Protein 5FD9 (pdb70)

B-factor: mean 39.71, std 16.54, range [18.09, 114.27]

Foldseek 3Di:
DLVVLLVVLVVLLVVLVVVLVVLVVLLVVLCVQLVVCVVVVNNPVSVVSVVVSVVSVVVSVVSVVVSVVSVVVNVVSVVVVVVVVVVVVVVVVVVVVVCVVVVDPDDPPVVVVVVVVCVVCVVPD

Nearest PDB structures (foldseek):
  5t8l-assembly1_A  TM=9.980E-01  e=1.387E-14  Saccharomyces cerevisiae S288C
  5t8n-assembly1_A  TM=1.002E+00  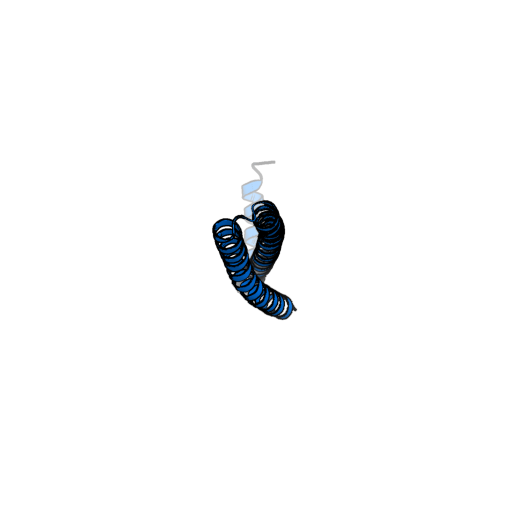e=1.663E-14  Saccharomyces cerevisiae S288C
  6zvt-assembly1_A  TM=7.098E-01  e=1.895E-02  Nostoc punctiforme
  4whe-assembly1_A  TM=7.954E-01  e=2.129E-01  Escherichia coli K-12
  9eon-assembly1_A  TM=5.350E-01  e=4.418E-02  Synechocystis sp. PCC 6803

Radius of gyration: 32.74 Å; Cα contacts (8 Å, |Δi|>4): 50; chains: 1; bounding box: 93×49×41 Å

GO terms:
  GO:0005737 cytoplasm (C, IDA)
  GO:0005829 cytosol (C, IDA)
  GO:0005886 plasma membrane (C, IDA)
  GO:0000815 ESCRT III complex (C, IDA)
  GO:0061709 reticulophagy (P, IDA)
  GO:0045324 late endosome to vacuole transport (P, IMP)
  GO:1904669 ATP export (P, IMP)
  GO:0070676 intralumenal vesicle formation (P, IMP)
  GO:0007031 peroxisome organization (P, IMP)
  GO:0005515 protein binding (F, IPI)
  GO:0005635 nuclear envelope (C, EXP)
  GO:0010008 endosome membrane (C, EXP)
  GO:0042802 identical protein binding (F, IPI)
  GO:0043162 ubiquitin-dependent protein catabolic process via the multivesicular body sorting pathway (P, IDA)

Secondary structure (DSSP, 8-state):
-HHHHHHHHHHHHHHHHHHHHHHHHHHHHHHHHHHHHHHHT-HHHHHHHHHHHHHHHHHHHHHHHHHHHHHHHHHHHHHHHHHHHHHHHHHHHHHHHHHHHT---SS--HHHHHHHHHHHHTTT-

Sequence (125 aa):
SPTKAIVRLREHINLLSKKQSHLRTQITNQENEARIFLTKGNKVMAKNALKKKKTIEQLLSKVEGTMESMEQQLFSIESANLNLETMRAMQEGAKAMKTIHSGLDIDKVDETMDEIREQVELGDE

Solvent-accessible surface area: 10456 Å² total; per-residue (Å²): 98,73,94,111,39,19,68,127,30,125,118,101,19,93,93,22,40,135,100,43,72,107,14,130,77,60,18,66,80,20,45,62,70,4,135,106,28,85,120,140,54,53,143,106,76,4,131,62,7,84,122,121,44,132,86,12,76,98,94,13,70,146,14,53,31,55,27,108,67,43,95,116,92,16,143,59,32,69,50,62,56,117,91,70,113,74,96,155,54,119,116,130,32,61,133,50,101,145,93,116,139,72,51,120,134,134,108,118,81,90,101,55,91,75,103,91,120,116,114,115,108,142,74,122,206

Structure (mmCIF, N/CA/C/O backbone):
data_5FD9
#
_entry.id   5FD9
#
_cell.length_a   29.901
_cell.length_b   46.201
_cell.length_c   44.601
_cell.angle_alpha   90.000
_cell.angle_beta   98.500
_cell.angle_gamma   90.000
#
_symmetry.space_group_name_H-M   'P 1 21 1'
#
loop_
_entity.id
_entity.type
_entity.pdbx_description
1 polymer 'Vacuolar-sorting protein SNF7'
2 water water
#
loop_
_atom_site.group_PDB
_atom_site.id
_atom_site.type_symbol
_atom_site.label_atom_id
_atom_site.label_alt_id
_atom_site.label_comp_id
_atom_site.label_asym_id
_atom_site.label_entity_id
_atom_site.label_seq_id
_atom_site.pdbx_PDB_ins_code
_atom_site.Cartn_x
_atom_site.Cartn_y
_atom_site.Cartn_z
_atom_site.occupancy
_atom_site.B_iso_or_equiv
_atom_site.auth_seq_id
_atom_site.auth_comp_id
_atom_site.auth_asym_id
_atom_site.auth_atom_id
_atom_site.pdbx_PDB_model_num
ATOM 1 N N . SER A 1 7 ? -11.457 6.013 -22.550 1.00 55.45 18 SER A N 1
ATOM 2 C CA . SER A 1 7 ? -12.622 5.834 -21.700 1.00 56.03 18 SER A CA 1
ATOM 3 C C . SER A 1 7 ? -12.252 6.015 -20.235 1.00 55.11 18 SER A C 1
ATOM 4 O O . SER A 1 7 ? -11.094 5.829 -19.851 1.00 53.95 18 SER A O 1
ATOM 7 N N . PRO A 1 8 ? -13.236 6.405 -19.412 1.00 51.95 19 PRO A N 1
ATOM 8 C CA . PRO A 1 8 ? -13.013 6.453 -17.966 1.00 44.73 19 PRO A CA 1
ATOM 9 C C . PRO A 1 8 ? -12.599 5.095 -17.408 1.00 46.04 19 PRO A C 1
ATOM 10 O O . PRO A 1 8 ? -11.741 5.053 -16.535 1.00 37.31 19 PRO A O 1
ATOM 14 N N . THR A 1 9 ? -13.186 4.005 -17.904 1.00 43.75 20 THR A N 1
ATOM 15 C CA . THR A 1 9 ? -12.843 2.677 -17.393 1.00 42.76 20 THR A CA 1
ATOM 16 C C . THR A 1 9 ? -11.362 2.377 -17.627 1.00 43.39 20 THR A C 1
ATOM 17 O O . THR A 1 9 ? -10.679 1.835 -16.752 1.00 41.30 20 THR A O 1
ATOM 21 N N . LYS A 1 10 ? -10.875 2.753 -18.808 1.00 38.10 21 LYS A N 1
ATOM 22 C CA . LYS A 1 10 ? -9.477 2.567 -19.186 1.00 38.29 21 LYS A CA 1
ATOM 23 C C . LYS A 1 10 ? -8.529 3.299 -18.243 1.00 37.02 21 LYS A C 1
ATOM 24 O O . LYS A 1 10 ? -7.539 2.734 -17.785 1.00 39.07 21 LYS A O 1
ATOM 30 N N . ALA A 1 11 ? -8.822 4.566 -17.973 1.00 35.80 22 ALA A N 1
ATOM 31 C CA . ALA A 1 11 ? -8.002 5.351 -17.064 1.00 30.81 22 ALA A CA 1
ATOM 32 C C . ALA A 1 11 ? -8.000 4.712 -15.681 1.00 31.38 22 ALA A C 1
ATOM 33 O O . ALA A 1 11 ? -6.966 4.635 -15.007 1.00 31.30 22 ALA A O 1
ATOM 35 N N . ILE A 1 12 ? -9.165 4.240 -15.255 1.00 28.82 23 ILE A N 1
ATOM 36 C CA . ILE A 1 12 ? -9.303 3.662 -13.926 1.00 31.43 23 ILE A CA 1
ATOM 37 C C . ILE A 1 12 ? -8.478 2.383 -13.766 1.00 34.80 23 ILE A C 1
ATOM 38 O O . ILE A 1 12 ? -7.751 2.238 -12.782 1.00 34.40 23 ILE A O 1
ATOM 43 N N . VAL A 1 13 ? -8.565 1.467 -14.731 1.00 37.92 24 VAL A N 1
ATOM 44 C CA . VAL A 1 13 ? -7.801 0.221 -14.634 1.00 39.33 24 VAL A CA 1
ATOM 45 C C . VAL A 1 13 ? -6.285 0.481 -14.681 1.00 37.30 24 VAL A C 1
ATOM 46 O O . VAL A 1 13 ? -5.521 -0.160 -13.962 1.00 35.78 24 VAL A O 1
ATOM 50 N N . ARG A 1 14 ? -5.855 1.443 -15.494 1.00 31.62 25 ARG A N 1
ATOM 51 C CA . ARG A 1 14 ? -4.440 1.815 -15.567 1.00 32.68 25 ARG A CA 1
ATOM 52 C C . ARG A 1 14 ? -3.913 2.424 -14.276 1.00 33.18 25 ARG A C 1
ATO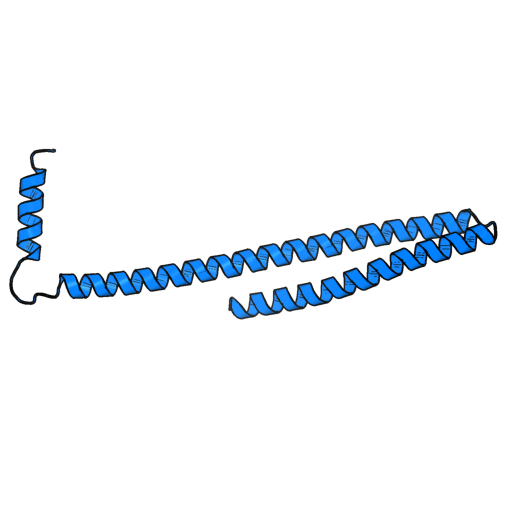M 53 O O . ARG A 1 14 ? -2.789 2.125 -13.860 1.00 30.83 25 ARG A O 1
ATOM 61 N N . LEU A 1 15 ? -4.705 3.296 -13.654 1.00 26.51 26 LEU A N 1
ATOM 62 C CA . LEU A 1 15 ? -4.314 3.888 -12.378 1.00 30.44 26 LEU A CA 1
ATOM 63 C C . LEU A 1 15 ? -4.146 2.802 -11.318 1.00 26.13 26 LEU A C 1
ATOM 64 O O . LEU A 1 15 ? -3.179 2.819 -10.546 1.00 26.01 26 LEU A O 1
ATOM 69 N N . ARG A 1 16 ? -5.066 1.841 -11.292 1.00 29.54 27 ARG A N 1
ATOM 70 C CA . ARG A 1 16 ? -4.995 0.747 -10.318 1.00 30.68 27 ARG A CA 1
ATOM 71 C C . ARG A 1 16 ? -3.762 -0.118 -10.544 1.00 35.74 27 ARG A C 1
ATOM 72 O O . ARG A 1 16 ? -3.087 -0.501 -9.589 1.00 32.51 27 ARG A O 1
ATOM 80 N N . GLU A 1 17 ? -3.487 -0.432 -11.809 1.00 33.66 28 GLU A N 1
ATOM 81 C CA . GLU A 1 17 ? -2.285 -1.178 -12.193 1.00 39.45 28 GLU A CA 1
ATOM 82 C C . GLU A 1 17 ? -1.010 -0.464 -11.751 1.00 32.30 28 GLU A C 1
ATOM 83 O O . GLU A 1 17 ? -0.101 -1.085 -11.191 1.00 32.05 28 GLU A O 1
ATOM 89 N N . HIS A 1 18 ? -0.941 0.844 -11.997 1.00 26.61 29 HIS A N 1
ATOM 90 C CA . HIS A 1 18 ? 0.221 1.629 -11.569 1.00 25.21 29 HIS A CA 1
ATOM 91 C C . HIS A 1 18 ? 0.383 1.637 -10.059 1.00 27.70 29 HIS A C 1
ATOM 92 O O . HIS A 1 18 ? 1.500 1.453 -9.556 1.00 27.24 29 HIS A O 1
ATOM 99 N N . ILE A 1 19 ? -0.717 1.856 -9.339 1.00 23.44 30 ILE A N 1
ATOM 100 C CA . ILE A 1 19 ? -0.677 1.853 -7.875 1.00 24.81 30 ILE A CA 1
ATOM 101 C C . ILE A 1 19 ? -0.222 0.500 -7.334 1.00 30.08 30 ILE A C 1
ATOM 102 O O . ILE A 1 19 ? 0.570 0.444 -6.381 1.00 29.25 30 ILE A O 1
ATOM 107 N N . ASN A 1 20 ? -0.695 -0.587 -7.939 1.00 32.01 31 ASN A N 1
ATOM 108 C CA . ASN A 1 20 ? -0.317 -1.937 -7.511 1.00 31.25 31 ASN A CA 1
ATOM 109 C C . ASN A 1 20 ? 1.200 -2.122 -7.595 1.00 36.57 31 ASN A C 1
ATOM 110 O O . ASN A 1 20 ? 1.832 -2.627 -6.653 1.00 35.72 31 ASN A O 1
ATOM 115 N N . LEU A 1 21 ? 1.786 -1.691 -8.709 1.00 27.51 32 LEU A N 1
ATOM 116 C CA . LEU A 1 21 ? 3.230 -1.804 -8.905 1.00 32.26 32 LEU A CA 1
ATOM 117 C C . LEU A 1 21 ? 3.983 -0.949 -7.899 1.00 30.31 32 LEU A C 1
ATOM 118 O O . LEU A 1 21 ? 5.005 -1.366 -7.353 1.00 28.30 32 LEU A O 1
ATOM 123 N N . LEU A 1 22 ? 3.484 0.255 -7.652 1.00 26.13 33 LEU A N 1
ATOM 124 C CA . LEU A 1 22 ? 4.141 1.145 -6.702 1.00 26.90 33 LEU A CA 1
ATOM 125 C C . LEU A 1 22 ? 4.103 0.572 -5.292 1.00 24.46 33 LEU A C 1
ATOM 126 O O . LEU A 1 22 ? 5.042 0.782 -4.509 1.00 23.17 33 LEU A O 1
ATOM 131 N N . SER A 1 23 ? 3.041 -0.162 -4.965 1.00 22.91 34 SER A N 1
ATOM 132 C CA . SER A 1 23 ? 2.967 -0.818 -3.659 1.00 26.67 34 SER A CA 1
ATOM 133 C C . SER A 1 23 ? 4.034 -1.904 -3.555 1.00 32.68 34 SER A C 1
ATOM 134 O O . SER A 1 23 ? 4.584 -2.134 -2.475 1.00 30.33 34 SER A O 1
ATOM 137 N N . LYS A 1 24 ? 4.344 -2.567 -4.667 1.00 27.92 35 LYS A N 1
ATOM 138 C CA . LYS A 1 24 ? 5.445 -3.538 -4.647 1.00 30.00 35 LYS A CA 1
ATOM 139 C C . LYS A 1 24 ? 6.809 -2.841 -4.482 1.00 32.54 35 LYS A C 1
ATOM 140 O O . LYS A 1 24 ? 7.699 -3.344 -3.780 1.00 31.11 35 LYS A O 1
ATOM 146 N N . LYS A 1 25 ? 6.973 -1.689 -5.127 1.00 26.59 36 LYS A N 1
ATOM 147 C CA . LYS A 1 25 ? 8.203 -0.914 -4.971 1.00 25.52 36 LYS A CA 1
ATOM 148 C C . LYS A 1 25 ? 8.362 -0.461 -3.520 1.00 27.51 36 LYS A C 1
ATOM 149 O O . LYS A 1 25 ? 9.465 -0.491 -2.977 1.00 25.05 36 LYS A O 1
ATOM 155 N N . GLN A 1 26 ? 7.255 -0.047 -2.904 1.00 23.62 37 GLN A N 1
ATOM 156 C CA . GLN A 1 26 ? 7.198 0.295 -1.476 1.00 23.84 37 GLN A CA 1
ATOM 157 C C . GLN A 1 26 ? 7.744 -0.828 -0.592 1.00 28.26 37 GLN A C 1
ATOM 158 O O . GLN A 1 26 ? 8.619 -0.598 0.248 1.00 27.20 37 GLN A O 1
ATOM 164 N N . SER A 1 27 ? 7.234 -2.041 -0.790 1.00 28.23 38 SER A N 1
ATOM 165 C CA . SER A 1 27 ? 7.694 -3.209 -0.041 1.00 29.19 38 SER A CA 1
ATOM 166 C C . SER A 1 27 ? 9.177 -3.475 -0.257 1.00 30.65 38 SER A C 1
ATOM 167 O O . SER A 1 27 ? 9.911 -3.784 0.690 1.00 29.03 38 SER A O 1
ATOM 170 N N . HIS A 1 28 ? 9.625 -3.354 -1.500 1.00 26.02 39 HIS A N 1
ATOM 171 C CA . HIS A 1 28 ? 11.036 -3.562 -1.809 1.00 29.50 39 HIS A CA 1
ATOM 172 C C . HIS A 1 28 ? 11.923 -2.546 -1.087 1.00 27.66 39 HIS A C 1
ATOM 173 O O . HIS A 1 28 ? 12.963 -2.909 -0.508 1.00 28.36 39 HIS A O 1
ATOM 180 N N . LEU A 1 29 ? 11.516 -1.277 -1.098 1.00 23.86 40 LEU A N 1
ATOM 181 C CA . LEU A 1 29 ? 12.329 -0.231 -0.486 1.00 22.30 40 LEU A CA 1
ATOM 182 C C . LEU A 1 29 ? 12.392 -0.412 1.027 1.00 25.23 40 LEU A C 1
ATOM 183 O O . LEU A 1 29 ? 13.435 -0.155 1.638 1.00 24.68 40 LEU A O 1
ATOM 188 N N . ARG A 1 30 ? 11.287 -0.834 1.641 1.00 21.97 41 ARG A N 1
ATOM 189 C CA . ARG A 1 30 ? 11.294 -1.067 3.091 1.00 22.43 41 ARG A CA 1
ATOM 190 C C . ARG A 1 30 ? 12.304 -2.159 3.419 1.00 28.12 41 ARG A C 1
ATOM 191 O O . ARG A 1 30 ? 13.039 -2.071 4.416 1.00 26.92 41 ARG A O 1
ATOM 199 N N . THR A 1 31 ? 12.354 -3.185 2.576 1.00 25.28 42 THR A N 1
ATOM 200 C CA . THR A 1 31 ? 13.324 -4.260 2.762 1.00 27.24 42 THR A CA 1
ATOM 201 C C . THR A 1 31 ? 14.755 -3.709 2.653 1.00 22.92 42 THR A C 1
ATOM 202 O O . THR A 1 31 ? 15.635 -4.060 3.458 1.00 24.47 42 THR A O 1
ATOM 206 N N . GLN A 1 32 ? 14.987 -2.837 1.673 1.00 25.64 43 GLN A N 1
ATOM 207 C CA . GLN A 1 32 ? 16.322 -2.267 1.473 1.00 24.26 43 GLN A CA 1
ATOM 208 C C . GLN A 1 32 ? 16.726 -1.381 2.643 1.00 21.87 43 GLN A C 1
ATOM 209 O O . GLN A 1 32 ? 17.904 -1.308 3.020 1.00 23.66 43 GLN A O 1
ATOM 215 N N . ILE A 1 33 ? 15.752 -0.704 3.236 1.00 20.01 44 ILE A N 1
ATOM 216 C CA . ILE A 1 33 ? 16.040 0.117 4.418 1.00 21.47 44 ILE A CA 1
ATOM 217 C C . ILE A 1 33 ? 16.514 -0.759 5.582 1.00 21.06 44 ILE A C 1
ATOM 218 O O . ILE A 1 33 ? 17.511 -0.438 6.238 1.00 23.29 44 ILE A O 1
ATOM 223 N N . THR A 1 34 ? 15.827 -1.871 5.821 1.00 22.29 45 THR A N 1
ATOM 224 C CA . THR A 1 34 ? 16.246 -2.810 6.863 1.00 22.04 45 THR A CA 1
ATOM 225 C C . THR A 1 34 ? 17.630 -3.367 6.540 1.00 22.73 45 THR A C 1
ATOM 226 O O . THR A 1 34 ? 18.484 -3.509 7.427 1.00 24.00 45 THR A O 1
ATOM 230 N N . ASN A 1 35 ? 17.878 -3.653 5.262 1.00 22.51 46 ASN A N 1
ATOM 231 C CA . ASN A 1 35 ? 19.194 -4.162 4.852 1.00 23.42 46 ASN A CA 1
ATOM 232 C C . ASN A 1 35 ? 20.343 -3.199 5.159 1.00 23.41 46 ASN A C 1
ATOM 233 O O . ASN A 1 35 ? 21.428 -3.633 5.545 1.00 23.15 46 ASN A O 1
ATOM 238 N N . GLN A 1 36 ? 20.106 -1.901 4.985 1.00 23.28 47 GLN A N 1
ATOM 239 C CA . GLN A 1 36 ? 21.114 -0.892 5.290 1.00 22.00 47 GLN A CA 1
ATOM 240 C C . GLN A 1 36 ? 21.385 -0.832 6.792 1.00 18.09 47 GLN A C 1
ATOM 241 O O . GLN A 1 36 ? 22.543 -0.733 7.204 1.00 21.79 47 GLN A O 1
ATOM 247 N N . GLU A 1 37 ? 20.324 -0.845 7.592 1.00 19.57 48 GLU A N 1
ATOM 248 C CA . GLU A 1 37 ? 20.458 -0.923 9.054 1.00 21.38 48 GLU A CA 1
ATOM 249 C C . GLU A 1 37 ? 21.335 -2.113 9.432 1.00 22.16 48 GLU A C 1
ATOM 250 O O . GLU A 1 37 ? 22.265 -1.978 10.243 1.00 23.15 48 GLU A O 1
ATOM 256 N N . ASN A 1 38 ? 21.025 -3.280 8.862 1.00 21.78 49 ASN A N 1
ATOM 257 C CA . ASN A 1 38 ? 21.781 -4.509 9.117 1.00 21.05 49 ASN A CA 1
ATOM 258 C C . ASN A 1 38 ? 23.257 -4.356 8.773 1.00 21.44 49 ASN A C 1
ATOM 259 O O . ASN A 1 38 ? 24.126 -4.779 9.530 1.00 22.96 49 ASN A O 1
ATOM 264 N N . GLU A 1 39 ? 23.543 -3.732 7.635 1.00 20.56 50 GLU A N 1
ATOM 265 C CA . GLU A 1 39 ? 24.911 -3.551 7.204 1.00 23.69 50 GLU A CA 1
ATOM 266 C C . GLU A 1 39 ? 25.649 -2.621 8.157 1.00 25.13 50 GLU A C 1
ATOM 267 O O . GLU A 1 39 ? 26.821 -2.846 8.501 1.00 24.70 50 GLU A O 1
ATOM 273 N N . ALA A 1 40 ? 24.946 -1.602 8.622 1.00 21.62 51 ALA A N 1
ATOM 274 C CA . ALA A 1 40 ? 25.528 -0.655 9.571 1.00 22.84 51 ALA A CA 1
ATOM 275 C C . ALA A 1 40 ? 25.906 -1.332 10.885 1.00 25.15 51 ALA A C 1
ATOM 276 O O . ALA A 1 40 ? 26.999 -1.093 11.402 1.00 26.77 51 ALA A O 1
ATOM 278 N N . ARG A 1 41 ? 25.012 -2.165 11.423 1.00 22.91 52 ARG A N 1
ATOM 279 C CA . ARG A 1 41 ? 25.283 -2.875 12.683 1.00 21.13 52 ARG A CA 1
ATOM 280 C C . ARG A 1 41 ? 26.518 -3.750 12.548 1.00 25.32 52 ARG A C 1
ATOM 281 O O . ARG A 1 41 ? 27.357 -3.791 13.436 1.00 26.43 52 ARG A O 1
ATOM 289 N N . ILE A 1 42 ? 26.629 -4.451 11.424 1.00 24.85 53 ILE A N 1
ATOM 290 C CA . ILE A 1 42 ? 27.763 -5.338 11.209 1.00 26.48 53 ILE A CA 1
ATOM 291 C C . ILE A 1 42 ? 29.062 -4.537 11.136 1.00 27.74 53 ILE A C 1
ATOM 292 O O . ILE A 1 42 ? 30.072 -4.917 11.754 1.00 25.05 53 ILE A O 1
ATOM 297 N N . PHE A 1 43 ? 29.038 -3.418 10.412 1.00 26.28 54 PHE A N 1
ATOM 298 C CA . PHE A 1 43 ? 30.222 -2.562 10.343 1.00 27.74 54 PHE A CA 1
ATOM 299 C C . PHE A 1 43 ? 30.640 -2.078 11.736 1.00 30.92 54 PHE A C 1
ATOM 300 O O . PHE A 1 43 ? 31.820 -2.054 12.053 1.00 28.20 54 PHE A O 1
ATOM 308 N N . LEU A 1 44 ? 29.680 -1.713 12.578 1.00 27.31 55 LEU A N 1
ATOM 309 C CA . LEU A 1 44 ? 30.025 -1.276 13.931 1.00 25.03 55 LEU A CA 1
ATOM 310 C C . LEU A 1 44 ? 30.654 -2.386 14.743 1.00 27.96 55 LEU A C 1
ATOM 311 O O . LEU A 1 44 ? 31.582 -2.138 15.515 1.00 27.90 55 LEU A O 1
ATOM 316 N N . THR A 1 45 ? 30.174 -3.614 14.572 1.00 26.21 56 THR A N 1
ATOM 317 C CA . THR A 1 45 ? 30.765 -4.728 15.305 1.00 27.70 56 THR A CA 1
ATOM 318 C C . THR A 1 45 ? 32.183 -5.022 14.801 1.00 28.80 56 THR A C 1
ATOM 319 O O . THR A 1 45 ? 32.970 -5.659 15.504 1.00 32.15 56 THR A O 1
ATOM 323 N N . LYS A 1 46 ? 32.504 -4.533 13.605 1.00 29.65 57 LYS A N 1
ATOM 324 C CA . LYS A 1 46 ? 33.854 -4.629 13.050 1.00 32.57 57 LYS A CA 1
ATOM 325 C C . LYS A 1 46 ? 34.732 -3.459 13.482 1.00 40.09 57 LYS A C 1
ATOM 326 O O . LYS A 1 46 ? 35.943 -3.471 13.261 1.00 44.34 57 LYS A O 1
ATOM 332 N N . GLY A 1 47 ? 34.118 -2.450 14.089 1.00 35.05 58 GLY A N 1
ATOM 333 C CA . GLY A 1 47 ? 34.827 -1.256 14.505 1.00 35.15 58 GLY A CA 1
ATOM 334 C C . GLY A 1 47 ? 35.025 -0.234 13.404 1.00 35.02 58 GLY A C 1
ATOM 335 O O . GLY A 1 47 ? 35.926 0.609 13.483 1.00 39.12 58 GLY A O 1
ATOM 336 N N . ASN A 1 48 ? 34.183 -0.299 12.379 1.00 29.54 59 ASN A N 1
ATOM 337 C CA . ASN A 1 48 ? 34.296 0.613 11.251 1.00 35.36 59 ASN A CA 1
ATOM 338 C C . ASN A 1 48 ? 33.138 1.603 11.249 1.00 34.68 59 ASN A C 1
ATOM 339 O O . ASN A 1 48 ? 32.143 1.410 10.538 1.00 33.50 59 ASN A O 1
ATOM 344 N N . LYS A 1 49 ? 33.273 2.663 12.039 1.00 29.70 60 LYS A N 1
ATOM 345 C CA . LYS A 1 49 ? 32.219 3.657 12.186 1.00 26.92 60 LYS A CA 1
ATOM 346 C C . LYS A 1 49 ? 32.007 4.436 10.896 1.00 26.89 60 LYS A C 1
ATOM 347 O O . LYS A 1 49 ? 30.902 4.903 10.622 1.00 27.87 60 LYS A O 1
ATOM 353 N N . VAL A 1 50 ? 33.057 4.576 10.091 1.00 29.64 61 VAL A N 1
ATOM 354 C CA . VAL A 1 50 ? 32.932 5.303 8.835 1.00 28.74 61 VAL A CA 1
ATOM 355 C C . VAL A 1 50 ? 31.969 4.589 7.904 1.00 31.68 61 VAL A C 1
ATOM 356 O O . VAL A 1 50 ? 31.047 5.199 7.366 1.00 30.46 61 VAL A O 1
ATOM 360 N N . MET A 1 51 ? 32.168 3.287 7.734 1.00 31.09 62 MET A N 1
ATOM 361 C CA . MET A 1 51 ? 31.315 2.528 6.837 1.00 27.80 62 MET A CA 1
ATOM 362 C C . MET A 1 51 ? 29.910 2.341 7.393 1.00 24.60 62 MET A C 1
ATOM 363 O O . MET A 1 51 ? 28.964 2.247 6.622 1.00 25.08 62 MET A O 1
ATOM 368 N N . ALA A 1 52 ? 29.774 2.293 8.717 1.00 25.70 63 ALA A N 1
ATOM 369 C CA . ALA A 1 52 ? 28.450 2.285 9.345 1.00 21.47 63 ALA A CA 1
ATOM 370 C C . ALA A 1 52 ? 27.693 3.574 9.019 1.00 24.89 63 ALA A C 1
ATOM 371 O O . ALA A 1 52 ? 26.524 3.520 8.620 1.00 24.22 63 ALA A O 1
ATOM 373 N N . LYS A 1 53 ? 28.352 4.724 9.171 1.00 24.49 64 LYS A N 1
ATOM 374 C CA . LYS A 1 53 ? 27.730 6.002 8.823 1.00 25.62 64 LYS A CA 1
ATOM 375 C C . LYS A 1 53 ? 27.343 6.024 7.345 1.00 22.78 64 LYS A C 1
ATOM 376 O O . LYS A 1 53 ? 26.238 6.456 6.982 1.00 26.61 64 LYS A O 1
ATOM 382 N N . ASN A 1 54 ? 28.237 5.531 6.493 1.00 25.48 65 ASN A N 1
ATOM 383 C CA . ASN A 1 54 ? 27.941 5.479 5.062 1.00 25.03 65 ASN A CA 1
ATOM 384 C C . ASN A 1 54 ? 26.713 4.604 4.745 1.00 27.40 65 ASN A C 1
ATOM 385 O O . ASN A 1 54 ? 25.907 4.943 3.882 1.00 27.25 65 ASN A O 1
ATOM 390 N N . ALA A 1 55 ? 26.553 3.491 5.450 1.00 24.19 66 ALA A N 1
ATOM 391 C CA . ALA A 1 55 ? 25.365 2.673 5.253 1.00 24.75 66 ALA A CA 1
ATOM 392 C C . ALA A 1 55 ? 24.114 3.422 5.692 1.00 23.36 66 ALA A C 1
ATOM 393 O O . ALA A 1 55 ? 23.055 3.257 5.079 1.00 22.41 66 ALA A O 1
ATOM 395 N N . LEU A 1 56 ? 24.201 4.216 6.759 1.00 22.71 67 LEU A N 1
ATOM 396 C CA . LEU A 1 56 ? 23.015 4.929 7.254 1.00 19.92 67 LEU A CA 1
ATOM 397 C C . LEU A 1 56 ? 22.679 6.141 6.371 1.00 21.98 67 LEU A C 1
ATOM 398 O O . LEU A 1 56 ? 21.502 6.534 6.261 1.00 21.82 67 LEU A O 1
ATOM 403 N N . LYS A 1 57 ? 23.691 6.714 5.719 1.00 25.15 68 LYS A N 1
ATOM 404 C CA . LYS A 1 57 ? 23.458 7.781 4.735 1.00 24.49 68 LYS A CA 1
ATOM 405 C C . LYS A 1 57 ? 22.648 7.242 3.560 1.00 29.28 68 LYS A C 1
ATOM 406 O O . LYS A 1 57 ? 21.710 7.893 3.081 1.00 28.43 68 LYS A O 1
ATOM 412 N N . LYS A 1 58 ? 22.991 6.041 3.105 1.00 25.19 69 LYS A N 1
ATOM 413 C CA . LYS A 1 58 ? 22.225 5.392 2.037 1.00 26.94 69 LYS A CA 1
ATOM 414 C C . LYS A 1 58 ? 20.800 5.043 2.469 1.00 25.44 69 LYS A C 1
ATOM 415 O O . LYS A 1 58 ? 19.847 5.194 1.700 1.00 25.53 69 LYS A O 1
ATOM 421 N N . LYS A 1 59 ? 20.643 4.569 3.699 1.00 23.96 70 LYS A N 1
ATOM 422 C CA . LYS A 1 59 ? 19.312 4.329 4.270 1.00 20.40 70 LYS A CA 1
ATOM 423 C C . LYS A 1 59 ? 18.437 5.589 4.173 1.00 25.04 70 LYS A C 1
ATOM 424 O O . LYS A 1 59 ? 17.265 5.530 3.764 1.00 23.30 70 LYS A O 1
ATOM 430 N N . LYS A 1 60 ? 19.017 6.731 4.512 1.00 23.02 71 LYS A N 1
ATOM 431 C CA . LYS A 1 60 ? 18.325 8.023 4.439 1.00 23.03 71 LYS A CA 1
ATOM 432 C C . LYS A 1 60 ? 17.860 8.346 3.018 1.00 26.56 71 LYS A C 1
ATOM 433 O O . LYS A 1 60 ? 16.728 8.796 2.806 1.00 26.83 71 LYS A O 1
ATOM 439 N N . THR A 1 61 ? 18.726 8.090 2.041 1.00 24.05 72 THR A N 1
ATOM 440 C CA . THR A 1 61 ? 18.367 8.282 0.633 1.00 24.46 72 THR A CA 1
ATOM 441 C C . THR A 1 61 ? 17.219 7.368 0.225 1.00 25.61 72 THR A C 1
ATOM 442 O O . THR A 1 61 ? 16.289 7.786 -0.481 1.00 26.33 72 THR A O 1
ATOM 446 N N . ILE A 1 62 ? 17.260 6.123 0.676 1.00 24.66 73 ILE A N 1
ATOM 447 C CA . ILE A 1 62 ? 16.189 5.184 0.336 1.00 22.88 73 ILE A CA 1
ATOM 448 C C . ILE A 1 62 ? 14.873 5.614 0.976 1.00 21.51 73 ILE A C 1
ATOM 449 O O . ILE A 1 62 ? 13.808 5.520 0.350 1.00 23.97 73 ILE A O 1
ATOM 454 N N . GLU A 1 63 ? 14.939 6.132 2.199 1.00 21.28 74 GLU A N 1
ATOM 455 C CA . GLU A 1 63 ? 13.733 6.631 2.873 1.00 21.18 74 GLU A CA 1
ATOM 456 C C . GLU A 1 63 ? 13.125 7.806 2.117 1.00 25.21 74 GLU A C 1
ATOM 457 O O . GLU A 1 63 ? 11.888 7.934 2.016 1.00 25.00 74 GLU A O 1
ATOM 463 N N . GLN A 1 64 ? 13.982 8.662 1.572 1.00 24.45 75 GLN A N 1
ATOM 464 C CA . GLN A 1 64 ? 13.503 9.771 0.749 1.00 25.65 75 GLN A CA 1
ATOM 465 C C . GLN A 1 64 ? 12.742 9.253 -0.488 1.00 26.52 75 GLN A C 1
ATOM 466 O O . GLN A 1 64 ? 11.659 9.748 -0.829 1.00 28.12 75 GLN A O 1
ATOM 472 N N . LEU A 1 65 ? 13.302 8.241 -1.144 1.00 21.96 76 LEU A N 1
ATOM 473 C CA . LEU A 1 65 ? 12.645 7.640 -2.318 1.00 23.23 76 LEU A CA 1
ATOM 474 C C . LEU A 1 65 ? 11.329 6.928 -1.943 1.00 25.76 76 LEU A C 1
ATOM 475 O O . LEU A 1 65 ? 10.342 6.981 -2.712 1.00 27.58 76 LEU A O 1
ATOM 480 N N . LEU A 1 66 ? 11.297 6.280 -0.774 1.00 20.37 77 LEU A N 1
ATOM 481 C CA . LEU A 1 66 ? 10.088 5.630 -0.292 1.00 20.87 77 LEU A CA 1
ATOM 482 C C . LEU A 1 66 ? 8.987 6.675 -0.125 1.00 23.58 77 LEU A C 1
ATOM 483 O O . LEU A 1 66 ? 7.842 6.444 -0.506 1.00 26.50 77 LEU A O 1
ATOM 488 N N . SER A 1 67 ? 9.352 7.849 0.387 1.00 24.83 78 SER A N 1
ATOM 489 C CA . SER A 1 67 ? 8.370 8.920 0.587 1.00 27.70 78 SER A CA 1
ATOM 490 C C . SER A 1 67 ? 7.808 9.400 -0.761 1.00 25.80 78 SER A C 1
ATOM 491 O O . SER A 1 67 ? 6.612 9.704 -0.881 1.00 27.06 78 SER A O 1
ATOM 494 N N . LYS A 1 68 ? 8.663 9.451 -1.772 1.00 24.56 79 LYS A N 1
ATOM 495 C CA . LYS A 1 68 ? 8.221 9.876 -3.106 1.00 26.05 79 LYS A CA 1
ATOM 496 C C . LYS A 1 68 ? 7.313 8.843 -3.756 1.00 27.99 79 LYS A C 1
ATOM 497 O O . LYS A 1 68 ? 6.349 9.198 -4.454 1.00 27.64 79 LYS A O 1
ATOM 503 N N . VAL A 1 69 ? 7.602 7.566 -3.541 1.00 25.99 80 VAL A N 1
ATOM 504 C CA . VAL A 1 69 ? 6.707 6.506 -4.015 1.00 23.80 80 VAL A CA 1
ATOM 505 C C . VAL A 1 69 ? 5.343 6.640 -3.352 1.00 25.91 80 VAL A C 1
ATOM 506 O O . VAL A 1 69 ? 4.302 6.514 -4.013 1.00 24.94 80 VAL A O 1
ATOM 510 N N . GLU A 1 70 ? 5.337 6.904 -2.046 1.00 25.76 81 GLU A N 1
ATOM 511 C CA . GLU A 1 70 ? 4.078 7.042 -1.317 1.00 26.22 81 GLU A CA 1
ATOM 512 C C . GLU A 1 70 ? 3.267 8.246 -1.813 1.00 27.97 81 GLU A C 1
ATOM 513 O O . GLU A 1 70 ? 2.042 8.144 -1.994 1.00 28.24 81 GLU A O 1
ATOM 519 N N . GLY A 1 71 ? 3.948 9.351 -2.099 1.00 28.30 82 GLY A N 1
ATOM 520 C CA . GLY A 1 71 ? 3.287 10.524 -2.650 1.00 31.40 82 GLY A CA 1
ATOM 521 C C . GLY A 1 71 ? 2.711 10.285 -4.035 1.00 31.09 82 GLY A C 1
ATOM 522 O O . GLY A 1 71 ? 1.628 10.782 -4.354 1.00 27.07 82 GLY A O 1
ATOM 523 N N . THR A 1 72 ? 3.433 9.529 -4.859 1.00 25.66 83 THR A N 1
ATOM 524 C CA . THR A 1 72 ? 2.959 9.163 -6.197 1.00 25.45 83 THR A CA 1
ATOM 525 C C . THR A 1 72 ? 1.673 8.317 -6.125 1.00 27.16 83 THR A C 1
ATOM 526 O O . THR A 1 72 ? 0.704 8.520 -6.884 1.00 25.18 83 THR A O 1
ATOM 530 N N . MET A 1 73 ? 1.665 7.361 -5.208 1.00 22.94 84 MET A N 1
ATOM 531 C CA . MET A 1 73 ? 0.490 6.530 -4.993 1.00 22.64 84 MET A CA 1
ATOM 532 C C . MET A 1 73 ? -0.700 7.362 -4.544 1.00 27.07 84 MET A C 1
ATOM 533 O O . MET A 1 73 ? -1.812 7.183 -5.055 1.00 26.99 84 MET A O 1
ATOM 538 N N . GLU A 1 74 ? -0.466 8.277 -3.602 1.00 25.18 85 GLU A N 1
ATOM 539 C CA . GLU A 1 74 ? -1.541 9.129 -3.090 1.00 31.40 85 GLU A CA 1
ATOM 540 C C . GLU A 1 74 ? -2.166 9.977 -4.199 1.00 30.06 85 GLU A C 1
ATOM 541 O O . GLU A 1 74 ? -3.392 10.088 -4.268 1.00 27.23 85 GLU A O 1
ATOM 547 N N . SER A 1 75 ? -1.324 10.576 -5.041 1.00 24.83 86 SER A N 1
ATOM 548 C CA . SER A 1 75 ? -1.781 11.362 -6.197 1.00 23.46 86 SER A CA 1
ATOM 549 C C . SER A 1 75 ? -2.642 10.532 -7.138 1.00 24.80 86 SER A C 1
ATOM 550 O O . SER A 1 75 ? -3.671 11.010 -7.646 1.00 27.12 86 SER A O 1
ATOM 553 N N . MET A 1 76 ? -2.236 9.291 -7.384 1.00 23.25 87 MET A N 1
ATOM 554 C CA . MET A 1 76 ? -3.020 8.417 -8.251 1.00 24.46 87 MET A CA 1
ATOM 555 C C . MET A 1 76 ? -4.336 7.986 -7.593 1.00 23.30 87 MET A C 1
ATOM 556 O O . MET A 1 76 ? -5.375 7.933 -8.259 1.00 26.70 87 MET A O 1
ATOM 561 N N . GLU A 1 77 ? -4.310 7.695 -6.293 1.00 20.49 88 GLU A N 1
ATOM 562 C CA . GLU A 1 77 ? -5.547 7.385 -5.582 1.00 21.41 88 GLU A CA 1
ATOM 563 C C . GLU A 1 77 ? -6.541 8.559 -5.642 1.00 21.57 88 GLU A C 1
ATOM 564 O O . GLU A 1 77 ? -7.753 8.341 -5.822 1.00 25.59 88 GLU A O 1
ATOM 570 N N . GLN A 1 78 ? -6.045 9.790 -5.495 1.00 25.16 89 GLN A N 1
ATOM 571 C CA . GLN A 1 78 ? -6.916 10.974 -5.555 1.00 26.52 89 GLN A CA 1
ATOM 572 C C . GLN A 1 78 ? -7.520 11.102 -6.946 1.00 25.79 89 GLN A C 1
ATOM 573 O O . GLN A 1 78 ? -8.718 11.373 -7.101 1.00 27.09 89 GLN A O 1
ATOM 579 N N . GLN A 1 79 ? -6.699 10.888 -7.968 1.00 24.43 90 GLN A N 1
ATOM 580 C CA . GLN A 1 79 ? -7.168 10.967 -9.352 1.00 24.06 90 GLN A CA 1
ATOM 581 C C . GLN A 1 79 ? -8.253 9.924 -9.608 1.00 28.01 90 GLN A C 1
ATOM 582 O O . GLN A 1 79 ? -9.274 10.207 -10.254 1.00 27.76 90 GLN A O 1
ATOM 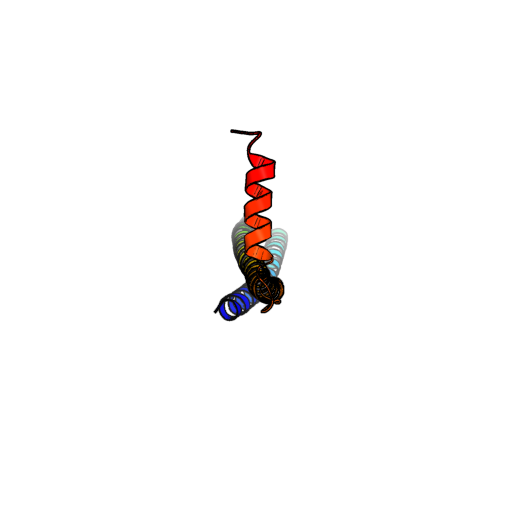588 N N . LEU A 1 80 ? -8.051 8.724 -9.070 1.00 24.26 91 LEU A N 1
ATOM 589 C CA . LEU A 1 80 ? -8.988 7.634 -9.229 1.00 27.04 91 LEU A CA 1
ATOM 590 C C . LEU A 1 80 ? -10.323 8.006 -8.590 1.00 24.07 91 LEU A C 1
ATOM 591 O O . LEU A 1 80 ? -11.369 7.806 -9.197 1.00 26.02 91 LEU A O 1
ATOM 596 N N . PHE A 1 81 ? -10.272 8.577 -7.385 1.00 22.18 92 PHE A N 1
ATOM 597 C CA . PHE A 1 81 ? -11.479 9.013 -6.662 1.00 23.94 92 PHE A CA 1
ATOM 598 C C . PHE A 1 81 ? -12.227 10.074 -7.456 1.00 25.58 92 PHE A C 1
ATOM 599 O O . PHE A 1 81 ? -13.464 10.057 -7.529 1.00 24.88 92 PHE A O 1
ATOM 607 N N . SER A 1 82 ? -11.478 11.008 -8.025 1.00 24.57 93 SER A N 1
ATOM 608 C CA . SER A 1 82 ? -12.073 12.100 -8.795 1.00 24.65 93 SER A CA 1
ATOM 609 C C . SER A 1 82 ? -12.837 11.542 -9.984 1.00 25.58 93 SER A C 1
ATOM 610 O O . SER A 1 82 ? -13.970 11.966 -10.261 1.00 25.62 93 SER A O 1
ATOM 613 N N . ILE A 1 83 ? -12.230 10.586 -10.680 1.00 22.63 94 ILE A N 1
ATOM 614 C CA . ILE A 1 83 ? -12.873 9.964 -11.842 1.00 22.85 94 ILE A CA 1
ATOM 615 C C . ILE A 1 83 ? -14.152 9.214 -11.453 1.00 23.28 94 ILE A C 1
ATOM 616 O O . ILE A 1 83 ? -15.193 9.358 -12.091 1.00 25.20 94 ILE A O 1
ATOM 621 N N . GLU A 1 84 ? -14.072 8.413 -10.391 1.00 22.59 95 GLU A N 1
ATOM 622 C CA . GLU A 1 84 ? -15.196 7.627 -9.920 1.00 23.28 95 GLU A CA 1
ATOM 623 C C . GLU A 1 84 ? -16.351 8.533 -9.487 1.00 26.14 95 GLU A C 1
ATOM 624 O O . GLU A 1 84 ? -17.512 8.235 -9.751 1.00 25.61 95 GLU A O 1
ATOM 630 N N . SER A 1 85 ? -16.013 9.646 -8.839 1.00 24.75 96 SER A N 1
ATOM 631 C CA . SER A 1 85 ? -17.003 10.618 -8.408 1.00 23.65 96 SER A CA 1
ATOM 632 C C . SER A 1 85 ? -17.692 11.277 -9.602 1.00 27.09 96 SER A C 1
ATOM 633 O O . SER A 1 85 ? -18.924 11.418 -9.633 1.00 27.40 96 SER A O 1
ATOM 636 N N . ALA A 1 86 ? -16.892 11.696 -10.575 1.00 24.05 97 ALA A N 1
ATOM 637 C CA . ALA A 1 86 ? -17.425 12.335 -11.787 1.00 23.16 97 ALA A CA 1
ATOM 638 C C . ALA A 1 86 ? -18.356 11.392 -12.528 1.00 25.28 97 ALA A C 1
ATOM 639 O O . ALA A 1 86 ? -19.425 11.800 -13.032 1.00 22.20 97 ALA A O 1
ATOM 641 N N . ASN A 1 87 ? -17.974 10.122 -12.589 1.00 23.75 98 ASN A N 1
ATOM 642 C CA . ASN A 1 87 ? -18.823 9.104 -13.229 1.00 24.24 98 ASN A CA 1
ATOM 643 C C . ASN A 1 87 ? -20.191 8.929 -12.568 1.00 27.12 98 ASN A C 1
ATOM 644 O O . ASN A 1 87 ? -21.208 8.793 -13.251 1.00 25.42 98 ASN A O 1
ATOM 649 N N . LEU A 1 88 ? -20.217 8.931 -11.239 1.00 24.33 99 LEU A N 1
ATOM 650 C CA . LEU A 1 88 ? -21.470 8.840 -10.499 1.00 23.26 99 LEU A CA 1
ATOM 651 C C . LEU A 1 88 ? -22.337 10.069 -10.727 1.00 26.88 99 LEU A C 1
ATOM 652 O O . LEU A 1 88 ? -23.571 9.972 -10.810 1.00 25.91 99 LEU A O 1
ATOM 657 N N . ASN A 1 89 ? -21.693 11.231 -10.800 1.00 24.54 100 ASN A N 1
ATOM 658 C CA . ASN A 1 89 ? -22.399 12.480 -11.121 1.00 24.23 100 ASN A CA 1
ATOM 659 C C . ASN A 1 89 ? -23.035 12.396 -12.511 1.00 25.21 100 ASN A C 1
ATOM 660 O O . ASN A 1 89 ? -24.190 12.775 -12.672 1.00 23.14 100 ASN A O 1
ATOM 665 N N . LEU A 1 90 ? -22.311 11.869 -13.497 1.00 24.97 101 LEU A N 1
ATOM 666 C CA . LEU A 1 90 ? -22.867 11.703 -14.847 1.00 26.77 101 LEU A CA 1
ATOM 667 C C . LEU A 1 90 ? -24.042 10.734 -14.841 1.00 27.01 101 LEU A C 1
ATOM 668 O O . LEU A 1 90 ? -25.052 10.988 -15.495 1.00 24.98 101 LEU A O 1
ATOM 673 N N . GLU A 1 91 ? -23.922 9.641 -14.090 1.00 26.06 102 GLU A N 1
ATOM 674 C CA . GLU A 1 91 ? -25.016 8.676 -13.979 1.00 25.95 102 GLU A CA 1
ATOM 675 C C . GLU A 1 91 ? -26.274 9.335 -13.403 1.00 29.75 102 GLU A C 1
ATOM 676 O O . GLU A 1 91 ? -27.377 9.089 -13.889 1.00 28.38 102 GLU A O 1
ATOM 682 N N . THR A 1 92 ? -26.109 10.181 -12.386 1.00 26.42 103 THR A N 1
ATOM 683 C CA . THR A 1 92 ? -27.254 10.881 -11.790 1.00 26.90 103 THR A CA 1
ATOM 684 C C . THR A 1 92 ? -27.870 11.839 -12.804 1.00 24.72 103 THR A C 1
ATOM 685 O O . THR A 1 92 ? -29.091 11.874 -12.970 1.00 25.20 103 THR A O 1
ATOM 689 N N . MET A 1 93 ? -27.021 12.608 -13.478 1.00 24.49 104 MET A N 1
ATOM 690 C CA . MET A 1 93 ? -27.484 13.528 -14.519 1.00 26.63 104 MET A CA 1
ATOM 691 C C . MET A 1 93 ? -28.313 12.829 -15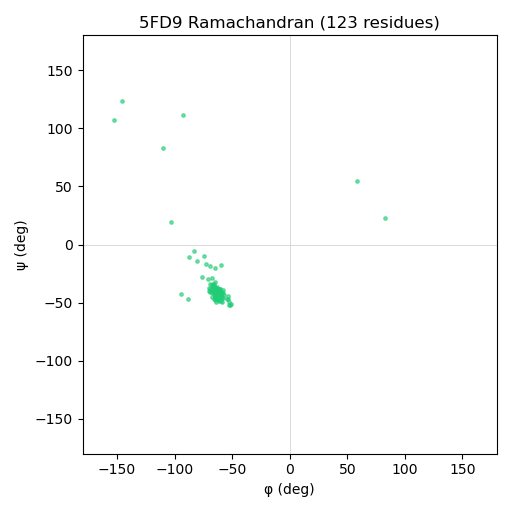.599 1.00 28.00 104 MET A C 1
ATOM 692 O O . MET A 1 93 ? -29.384 13.322 -15.973 1.00 24.80 104 MET A O 1
ATOM 697 N N . ARG A 1 94 ? -27.828 11.693 -16.099 1.00 23.30 105 ARG A N 1
ATOM 698 C CA . ARG A 1 94 ? -28.566 10.971 -17.154 1.00 24.85 105 ARG A CA 1
ATOM 699 C C . ARG A 1 94 ? -29.918 10.446 -16.656 1.00 30.40 105 ARG A C 1
ATOM 700 O O . ARG A 1 94 ? -30.910 10.431 -17.395 1.00 29.07 105 ARG A O 1
ATOM 708 N N . ALA A 1 95 ? -29.965 10.013 -15.403 1.00 27.92 106 ALA A N 1
ATOM 709 C CA . ALA A 1 95 ? -31.203 9.540 -14.806 1.00 25.34 106 ALA A CA 1
ATOM 710 C C . ALA A 1 95 ? -32.205 10.679 -14.645 1.00 31.01 106 ALA A C 1
ATOM 711 O O . ALA A 1 95 ? -33.413 10.506 -14.871 1.00 30.64 106 ALA A O 1
ATOM 713 N N . MET A 1 96 ? -31.699 11.848 -14.262 1.00 30.64 107 MET A N 1
ATOM 714 C CA . MET A 1 96 ? -32.548 13.020 -14.091 1.00 28.17 107 MET A CA 1
ATOM 715 C C . MET A 1 96 ? -33.104 13.482 -15.428 1.00 31.75 107 MET A C 1
ATOM 716 O O . MET A 1 96 ? -34.275 13.847 -15.525 1.00 30.20 107 MET A O 1
ATOM 721 N N . GLN A 1 97 ? -32.267 13.482 -16.461 1.00 27.91 108 GLN A N 1
ATOM 722 C CA . GLN A 1 97 ? -32.754 13.887 -17.778 1.00 28.27 108 GLN A CA 1
ATOM 723 C C . GLN A 1 97 ? -33.774 12.883 -18.308 1.00 32.16 108 GLN A C 1
ATOM 724 O O . GLN A 1 97 ? -34.778 13.287 -18.879 1.00 29.55 108 GLN A O 1
ATOM 730 N N . GLU A 1 98 ? -33.572 11.584 -18.104 1.00 29.16 109 GLU A N 1
ATOM 731 C CA . GLU A 1 98 ? -34.603 10.652 -18.568 1.00 32.76 109 GLU A CA 1
ATOM 732 C C . GLU A 1 98 ? -35.894 10.758 -17.738 1.00 34.91 109 GLU A C 1
ATOM 733 O O . GLU A 1 98 ? -36.985 10.584 -18.271 1.00 32.89 109 GLU A O 1
ATOM 739 N N . GLY A 1 99 ? -35.767 11.040 -16.444 1.00 29.65 110 GLY A N 1
ATOM 740 C CA . GLY A 1 99 ? -36.917 11.284 -15.598 1.00 34.29 110 GLY A CA 1
ATOM 741 C C . GLY A 1 99 ? -37.682 12.515 -16.051 1.00 32.98 110 GLY A C 1
ATOM 742 O O . GLY A 1 99 ? -38.910 12.515 -16.119 1.00 32.91 110 GLY A O 1
ATOM 743 N N . ALA A 1 100 ? -36.949 13.578 -16.358 1.00 28.65 111 ALA A N 1
ATOM 744 C CA . ALA A 1 100 ? -37.571 14.808 -16.840 1.00 32.53 111 ALA A CA 1
ATOM 745 C C . ALA A 1 100 ? -38.322 14.553 -18.142 1.00 30.25 111 ALA A C 1
ATOM 746 O O . ALA A 1 100 ? -39.420 15.078 -18.343 1.00 31.75 111 ALA A O 1
ATOM 748 N N . LYS A 1 101 ? -37.741 13.738 -19.021 1.00 29.40 112 LYS A N 1
ATOM 749 C CA . LYS A 1 101 ? -38.433 13.354 -20.256 1.00 35.14 112 LYS A CA 1
ATOM 750 C C . LYS A 1 101 ? -39.756 12.642 -19.964 1.00 34.94 112 LYS A C 1
ATOM 751 O O . LYS A 1 101 ? -40.785 12.913 -20.616 1.00 32.36 112 LYS A O 1
ATOM 757 N N . ALA A 1 102 ? -39.740 11.739 -18.982 1.00 31.95 113 ALA A N 1
ATOM 758 C CA . ALA A 1 102 ? -40.931 10.990 -18.612 1.00 29.71 113 ALA A CA 1
ATOM 759 C C . ALA A 1 102 ? -41.993 11.925 -18.050 1.00 30.21 113 ALA A C 1
ATOM 760 O O . ALA A 1 102 ? -43.173 11.750 -18.312 1.00 31.51 113 ALA A O 1
ATOM 762 N N . MET A 1 103 ? -41.565 12.916 -17.271 1.00 32.44 114 MET A N 1
ATOM 763 C CA . MET A 1 103 ? -42.501 13.854 -16.652 1.00 35.27 114 MET A CA 1
ATOM 764 C C . MET A 1 103 ? -43.165 14.734 -17.711 1.00 35.64 114 MET A C 1
ATOM 765 O O . MET A 1 103 ? -44.360 15.026 -17.637 1.00 36.13 114 MET A O 1
ATOM 770 N N . LYS A 1 104 ? -42.383 15.156 -18.698 1.00 35.91 115 LYS A N 1
ATOM 771 C CA . LYS A 1 104 ? -42.922 15.923 -19.812 1.00 38.71 115 LYS A CA 1
ATOM 772 C C . LYS A 1 104 ? -43.997 15.124 -20.540 1.00 38.93 115 LYS A C 1
ATOM 773 O O . LYS A 1 104 ? -45.065 15.650 -20.845 1.00 38.81 115 LYS A O 1
ATOM 779 N N . THR A 1 105 ? -43.716 13.850 -20.798 1.00 32.91 116 THR A N 1
ATOM 780 C CA . THR A 1 105 ? -44.680 12.953 -21.442 1.00 35.41 116 THR A CA 1
ATOM 781 C C . THR A 1 105 ? -45.979 12.799 -20.644 1.00 35.22 116 THR A C 1
ATOM 782 O O . THR A 1 105 ? -47.071 12.784 -21.217 1.00 39.66 116 THR A O 1
ATOM 786 N N . ILE A 1 106 ? -45.869 12.683 -19.327 1.00 36.95 117 ILE A N 1
ATOM 787 C CA . ILE A 1 106 ? -47.059 12.565 -18.486 1.00 37.31 117 ILE A CA 1
ATOM 788 C C . ILE A 1 106 ? -47.855 13.871 -18.441 1.00 38.44 117 ILE A C 1
ATOM 789 O O . ILE A 1 106 ? -49.086 13.868 -18.497 1.00 41.52 117 ILE A O 1
ATOM 794 N N . HIS A 1 107 ? -47.148 14.992 -18.355 1.00 40.64 118 HIS A N 1
ATOM 795 C CA . HIS A 1 107 ? -47.811 16.286 -18.234 1.00 43.10 118 HIS A CA 1
ATOM 796 C C . HIS A 1 107 ? -48.459 16.693 -19.547 1.00 45.79 118 HIS A C 1
ATOM 797 O O . HIS A 1 107 ? -49.311 17.580 -19.573 1.00 52.46 118 HIS A O 1
ATOM 804 N N . SER A 1 108 ? -48.057 16.039 -20.630 1.00 58.83 119 SER A N 1
ATOM 805 C CA . SER A 1 108 ? -48.757 16.170 -21.900 1.00 61.57 119 SER A CA 1
ATOM 806 C C . SER A 1 108 ? -49.604 14.925 -22.129 1.00 61.11 119 SER A C 1
ATOM 807 O O . SER A 1 108 ? -50.008 14.633 -23.255 1.00 61.52 119 SER A O 1
ATOM 810 N N . GLY A 1 109 ? -49.868 14.196 -21.047 1.00 60.00 120 GLY A N 1
ATOM 811 C CA . GLY A 1 109 ? -50.596 12.942 -21.112 1.00 61.12 120 GLY A CA 1
ATOM 812 C C . GLY A 1 109 ? -52.037 13.096 -21.560 1.00 65.50 120 GLY A C 1
ATOM 813 O O . GLY A 1 109 ? -52.660 12.133 -22.009 1.00 68.43 120 GLY A O 1
ATOM 814 N N . LEU A 1 110 ? -52.570 14.306 -21.433 1.00 60.94 121 LEU A N 1
ATOM 815 C CA . LEU A 1 110 ? -53.919 14.588 -21.905 1.00 66.14 121 LEU A CA 1
ATOM 816 C C . LEU A 1 110 ? -53.918 15.114 -23.334 1.00 67.09 121 LEU A C 1
ATOM 817 O O . LEU A 1 110 ? -53.452 16.221 -23.596 1.00 69.99 121 LEU A O 1
ATOM 822 N N . ASP A 1 111 ? -54.442 14.314 -24.254 1.00 72.21 122 ASP A N 1
ATOM 823 C CA . ASP A 1 111 ? -54.702 14.782 -25.608 1.00 78.59 122 ASP A CA 1
ATOM 824 C C . ASP A 1 111 ? -56.045 15.494 -25.596 1.00 82.42 122 ASP A C 1
ATOM 825 O O . ASP A 1 111 ? -56.477 16.077 -26.590 1.00 83.95 122 ASP A O 1
ATOM 830 N N . ILE A 1 112 ? -56.689 15.429 -24.437 1.00 84.44 123 ILE A N 1
ATOM 831 C CA . ILE A 1 112 ? -58.002 16.006 -24.196 1.00 88.22 123 ILE A CA 1
ATOM 832 C C . ILE A 1 112 ? -58.055 16.495 -22.753 1.00 87.01 123 ILE A C 1
ATOM 833 O O . ILE A 1 112 ? -57.781 15.714 -21.852 1.00 87.53 123 ILE A O 1
ATOM 838 N N . ASP A 1 113 ? -58.351 17.773 -22.509 1.00 88.62 124 ASP A N 1
ATOM 839 C CA . ASP A 1 113 ? -58.463 18.809 -23.530 1.00 90.18 124 ASP A CA 1
ATOM 840 C C . ASP A 1 113 ? -58.143 20.172 -22.920 1.00 81.38 124 ASP A C 1
ATOM 841 O O . ASP A 1 113 ? -58.939 20.709 -22.147 1.00 81.13 124 ASP A O 1
ATOM 846 N N . LYS A 1 114 ? -56.974 20.712 -23.257 1.00 76.26 125 LYS A N 1
ATOM 847 C CA . LYS A 1 114 ? -56.629 22.099 -22.945 1.00 73.37 125 LYS A CA 1
ATOM 848 C C . LYS A 1 114 ? -56.672 22.405 -21.448 1.00 64.49 125 LYS A C 1
ATOM 849 O O . LYS A 1 114 ? -57.355 23.331 -21.013 1.00 70.35 125 LYS A O 1
ATOM 855 N N . VAL A 1 115 ? -55.947 21.624 -20.657 1.00 55.02 126 VAL A N 1
ATOM 856 C CA . VAL A 1 115 ? -55.853 21.911 -19.231 1.00 43.97 126 VAL A CA 1
ATOM 857 C C . VAL A 1 115 ? -54.601 22.741 -18.959 1.00 43.08 126 VAL A C 1
ATOM 858 O O . VAL A 1 115 ? -54.641 23.713 -18.205 1.00 41.36 126 VAL A O 1
ATOM 862 N N . ASP A 1 116 ? -53.501 22.364 -19.604 1.00 44.65 127 ASP A N 1
ATOM 863 C CA . ASP A 1 116 ? -52.235 23.084 -19.478 1.00 49.75 127 ASP A CA 1
ATOM 864 C C . ASP A 1 116 ? -52.367 24.579 -19.783 1.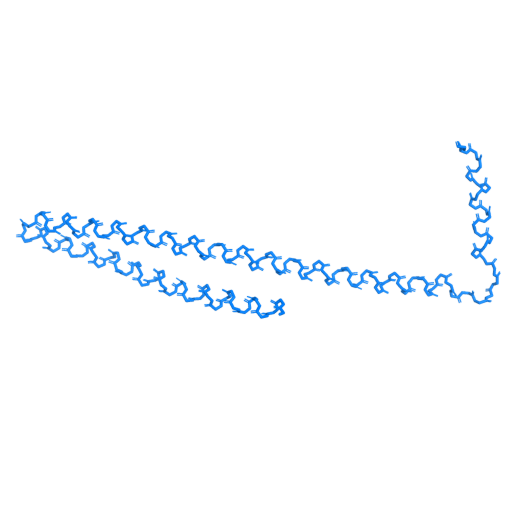00 45.73 127 ASP A C 1
ATOM 865 O O . ASP A 1 116 ? -51.866 25.416 -19.038 1.00 44.33 127 ASP A O 1
ATOM 870 N N . GLU A 1 117 ? -53.033 24.922 -20.882 1.00 48.74 128 GLU A N 1
ATOM 871 C CA . GLU A 1 117 ? -53.172 26.331 -21.229 1.00 50.56 128 GLU A CA 1
ATOM 872 C C . GLU A 1 117 ? -54.027 27.071 -20.204 1.00 49.18 128 GLU A C 1
ATOM 873 O O . GLU A 1 117 ? -53.735 28.215 -19.852 1.00 50.79 128 GLU A O 1
ATOM 879 N N . THR A 1 118 ? -55.056 26.402 -19.692 1.00 46.14 129 THR A N 1
ATOM 880 C CA . THR A 1 118 ? -55.896 26.977 -18.643 1.00 45.69 129 THR A CA 1
ATOM 881 C C . THR A 1 118 ? -55.115 27.201 -17.350 1.00 40.57 129 THR A C 1
ATOM 882 O O . THR A 1 118 ? -55.253 28.243 -16.710 1.00 42.39 129 THR A O 1
ATOM 886 N N . MET A 1 119 ? -54.310 26.212 -16.966 1.00 39.21 130 MET A N 1
ATOM 887 C CA . MET A 1 119 ? -53.407 26.351 -15.828 1.00 36.92 130 MET A CA 1
ATOM 888 C C . MET A 1 119 ? -52.567 27.614 -15.933 1.00 41.33 130 MET A C 1
ATOM 889 O O . MET A 1 119 ? -52.509 28.393 -14.984 1.00 39.18 130 MET A O 1
ATOM 894 N N . ASP A 1 120 ? -51.922 27.818 -17.081 1.00 44.03 131 ASP A N 1
ATOM 895 C CA . ASP A 1 120 ? -51.050 28.982 -17.256 1.00 44.69 131 ASP A CA 1
ATOM 896 C C . ASP A 1 120 ? -51.832 30.292 -17.144 1.00 49.06 131 ASP A C 1
ATOM 897 O O . ASP A 1 120 ? -51.346 31.277 -16.576 1.00 46.49 131 ASP A O 1
ATOM 902 N N . GLU A 1 121 ? -53.049 30.289 -17.676 1.00 45.48 132 GLU A N 1
ATOM 903 C CA . GLU A 1 121 ? -53.940 31.443 -17.599 1.00 48.84 132 GLU A CA 1
ATOM 904 C C . GLU A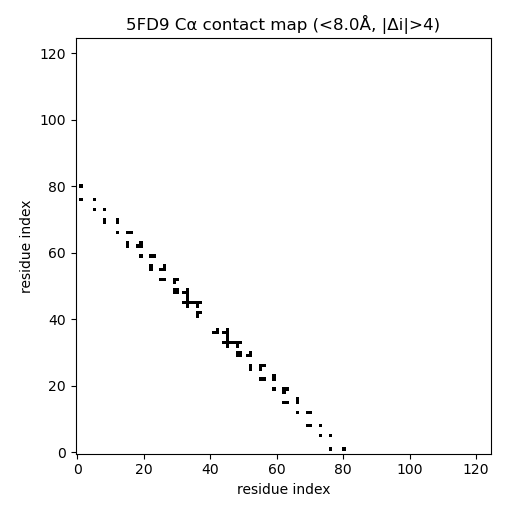 1 121 ? -54.286 31.802 -16.157 1.00 47.15 132 GLU A C 1
ATOM 905 O O . GLU A 1 121 ? -54.205 32.964 -15.756 1.00 48.26 132 GLU A O 1
ATOM 911 N N . ILE A 1 122 ? -54.675 30.800 -15.376 1.00 42.62 133 ILE A N 1
ATOM 912 C CA . ILE A 1 122 ? -55.026 31.024 -13.981 1.00 40.24 133 ILE A CA 1
ATOM 913 C C . ILE A 1 122 ? -53.796 31.422 -13.151 1.00 36.51 133 ILE A C 1
ATOM 914 O O . ILE A 1 122 ? -53.907 32.239 -12.242 1.00 38.64 133 ILE A O 1
ATOM 919 N N . ARG A 1 123 ? -52.628 30.867 -13.477 1.00 41.72 134 ARG A N 1
ATOM 920 C CA . ARG A 1 123 ? -51.378 31.262 -12.820 1.00 40.66 134 ARG A CA 1
ATOM 921 C C . ARG A 1 123 ? -51.189 32.771 -12.860 1.00 42.90 134 ARG A C 1
ATOM 922 O O . ARG A 1 123 ? -50.959 33.415 -11.829 1.00 42.46 134 ARG A O 1
ATOM 930 N N . GLU A 1 124 ? -51.296 33.327 -14.061 1.00 44.30 135 GLU A N 1
ATOM 931 C CA . GLU A 1 124 ? -51.021 34.744 -14.294 1.00 45.46 135 GLU A CA 1
ATOM 932 C C . GLU A 1 124 ? -52.056 35.636 -13.617 1.00 48.37 135 GLU A C 1
ATOM 933 O O . GLU A 1 124 ? -51.728 36.726 -13.137 1.00 45.90 135 GLU A O 1
ATOM 939 N N . GLN A 1 125 ? -53.303 35.171 -13.574 1.00 41.24 136 GLN A N 1
ATOM 940 C CA . GLN A 1 125 ? -54.334 35.848 -12.786 1.00 45.74 136 GLN A CA 1
ATOM 941 C C . GLN A 1 125 ? -53.952 35.919 -11.305 1.00 45.38 136 GLN A C 1
ATOM 942 O O . GLN A 1 125 ? -54.023 36.974 -10.675 1.00 42.45 136 GLN A O 1
ATOM 948 N N . VAL A 1 126 ? -53.551 34.780 -10.756 1.00 35.13 137 VAL A N 1
ATOM 949 C CA . VAL A 1 126 ? -53.173 34.679 -9.356 1.00 34.64 137 VAL A CA 1
ATOM 950 C C . VAL A 1 126 ? -51.953 35.546 -9.046 1.00 38.13 137 VAL A C 1
ATOM 951 O O . VAL A 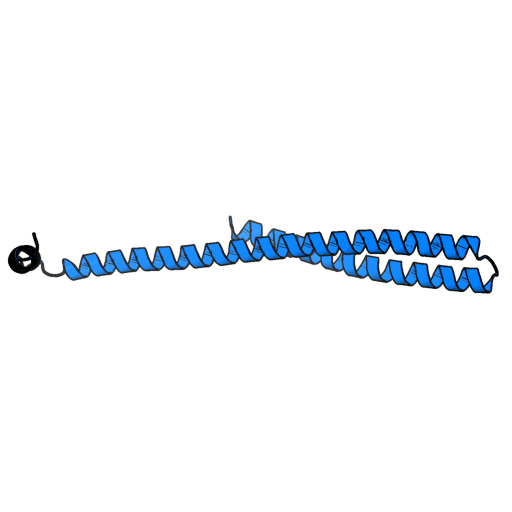1 126 ? -51.868 36.167 -7.981 1.00 43.32 137 VAL A O 1
ATOM 955 N N . GLU A 1 127 ? -51.028 35.617 -9.997 1.00 42.71 138 GLU A N 1
ATOM 95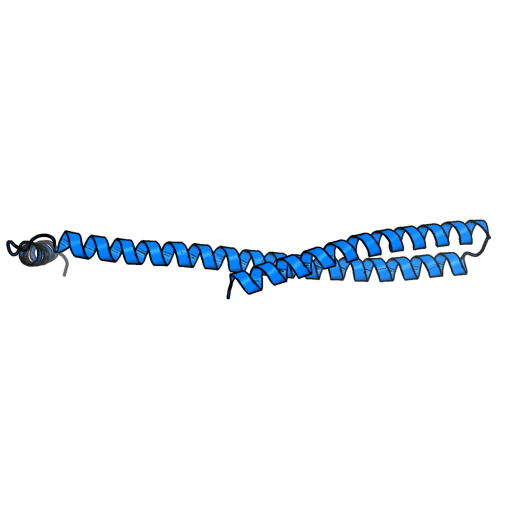6 C CA . GLU A 1 127 ? -49.792 36.358 -9.792 1.00 40.23 138 GLU A CA 1
ATOM 957 C C . GLU A 1 127 ? -49.948 37.860 -9.998 1.00 44.86 138 GLU A C 1
ATOM 958 O O . GLU A 1 127 ? -49.078 38.633 -9.607 1.00 47.87 138 GLU A O 1
ATOM 964 N N . LEU A 1 128 ? -51.059 38.271 -10.604 1.00 43.84 139 LEU A N 1
ATOM 965 C CA . LEU A 1 128 ? -51.245 39.673 -10.991 1.00 49.43 139 LEU A CA 1
ATOM 966 C C . LEU A 1 128 ? -51.191 40.655 -9.815 1.00 58.90 139 LEU A C 1
ATOM 967 O O . LEU A 1 128 ? -50.988 41.855 -10.005 1.00 64.13 139 LEU A O 1
ATOM 972 N N . GLY A 1 129 ? -51.350 40.150 -8.599 1.00 64.02 140 GLY A N 1
ATOM 973 C CA . GLY A 1 129 ? -51.251 41.001 -7.428 1.00 68.66 140 GLY A CA 1
ATOM 974 C C . GLY A 1 129 ? -49.834 41.417 -7.067 1.00 73.77 140 GLY A C 1
ATOM 975 O O . GLY A 1 129 ? -49.644 42.288 -6.220 1.00 76.19 140 GLY A O 1
ATOM 976 N N . ASP A 1 130 ? -48.841 40.814 -7.717 1.00 74.29 141 ASP A N 1
ATOM 977 C CA . ASP A 1 130 ? -47.439 40.995 -7.328 1.00 75.64 141 ASP A CA 1
ATOM 978 C C . ASP A 1 130 ? -46.743 42.188 -7.988 1.00 82.23 141 ASP A C 1
ATOM 979 O O . ASP A 1 130 ? -46.063 42.960 -7.313 1.00 83.48 141 ASP A O 1
ATOM 984 N N . GLU A 1 131 ? -46.916 42.320 -9.303 1.00 89.02 142 GLU A N 1
ATOM 985 C CA . GLU A 1 131 ? -46.197 43.304 -10.117 1.00 96.83 142 GLU A CA 1
ATOM 986 C C . GLU A 1 131 ? -44.690 43.190 -9.925 1.00 98.64 142 GLU A C 1
ATOM 987 O O . GLU A 1 131 ? -43.987 44.210 -9.894 1.00 103.59 142 GLU A O 1
#

InterPro domains:
  IPR005024 Snf7 family [PF03357] (22-206)
  IPR005024 Snf7 family [PTHR22761] (16-219)

Organism: Saccharomyces cerevisiae (strain ATCC 204508 / S288c) (NCBI:txid559292)